Protein AF-L2GJH3-F1 (afdb_monomer)

pLDDT: mean 79.27, std 14.97, range [40.19, 95.31]

Nearest PDB structures (foldseek):
  2z0n-assembly1_A-2  TM=3.360E-01  e=5.927E+00  Homo sapiens
  3rpu-assembly1_B  TM=3.278E-01  e=8.395E+00  Escherichia coli K-12
  5c5b-assembly1_A  TM=2.458E-01  e=4.185E+00  Homo sapiens
  5c5b-assembly2_C  TM=2.389E-01  e=4.858E+00  Homo sapiens

Structure (mmCIF, N/CA/C/O backbone):
data_AF-L2GJH3-F1
#
_entry.id   AF-L2GJH3-F1
#
loop_
_atom_site.group_PDB
_atom_site.id
_atom_site.type_symbol
_atom_site.label_atom_id
_atom_site.label_alt_id
_atom_site.label_comp_id
_atom_site.label_asym_id
_atom_site.label_entity_id
_atom_site.label_seq_id
_atom_site.pdbx_PDB_ins_code
_atom_site.Cartn_x
_atom_site.Cartn_y
_atom_site.Cartn_z
_atom_site.occupancy
_atom_site.B_iso_or_equiv
_atom_site.auth_seq_id
_atom_site.auth_comp_id
_atom_site.auth_asym_id
_atom_site.auth_atom_id
_atom_site.pdbx_PDB_model_num
ATOM 1 N N . MET A 1 1 ? 0.158 -1.143 28.195 1.00 42.72 1 MET A N 1
ATOM 2 C CA . MET A 1 1 ? -1.053 -0.628 27.528 1.00 42.72 1 MET A CA 1
ATOM 3 C C . MET A 1 1 ? -0.596 0.615 26.781 1.00 42.72 1 MET A C 1
ATOM 5 O O . MET A 1 1 ? -0.193 1.565 27.439 1.00 42.72 1 MET A O 1
ATOM 9 N N . ILE A 1 2 ? -0.444 0.555 25.454 1.00 49.53 2 ILE A N 1
ATOM 10 C CA . ILE A 1 2 ? -0.071 1.749 24.678 1.00 49.53 2 ILE A CA 1
ATOM 11 C C . ILE A 1 2 ? -1.244 2.718 24.821 1.00 49.53 2 ILE A C 1
ATOM 13 O O . ILE A 1 2 ? -2.388 2.304 24.667 1.00 49.53 2 ILE A O 1
ATOM 17 N N . ASN A 1 3 ? -0.965 3.959 25.208 1.00 63.38 3 ASN A N 1
ATOM 18 C CA . ASN A 1 3 ? -1.988 4.982 25.384 1.00 63.38 3 ASN A CA 1
ATOM 19 C C . ASN A 1 3 ? -2.695 5.183 24.025 1.00 63.38 3 ASN A C 1
ATOM 21 O O . ASN A 1 3 ? -2.023 5.442 23.028 1.00 63.38 3 ASN A O 1
ATOM 25 N N . GLU A 1 4 ? -4.015 4.964 23.972 1.00 65.31 4 GLU A N 1
ATOM 26 C CA . GLU A 1 4 ? -4.817 4.841 22.735 1.00 65.31 4 GLU A CA 1
ATOM 27 C C . GLU A 1 4 ? -4.628 6.036 21.784 1.00 65.31 4 GLU A C 1
ATOM 29 O O . GLU A 1 4 ? -4.607 5.875 20.563 1.00 65.31 4 GLU A O 1
ATOM 34 N N . ASN A 1 5 ? -4.340 7.213 22.346 1.00 71.19 5 ASN A N 1
ATOM 35 C CA . ASN A 1 5 ? -3.977 8.417 21.600 1.00 71.19 5 ASN A CA 1
ATOM 36 C C . ASN A 1 5 ? -2.734 8.229 20.711 1.00 71.19 5 ASN A C 1
ATOM 38 O O . ASN A 1 5 ? -2.721 8.685 19.570 1.00 71.19 5 ASN A O 1
ATOM 42 N N . TYR A 1 6 ? -1.704 7.523 21.185 1.00 79.50 6 TYR A N 1
ATOM 43 C CA . TYR A 1 6 ? -0.508 7.236 20.385 1.00 79.50 6 TYR A CA 1
ATOM 44 C C . TYR A 1 6 ? -0.805 6.243 19.259 1.00 79.50 6 TYR A C 1
ATOM 46 O O . TYR A 1 6 ? -0.276 6.400 18.161 1.00 79.50 6 TYR A O 1
ATOM 54 N N . GLY A 1 7 ? -1.671 5.252 19.500 1.00 81.75 7 GLY A N 1
ATOM 55 C CA . GLY A 1 7 ? -2.094 4.298 18.469 1.00 81.75 7 GLY A CA 1
ATOM 56 C C . GLY A 1 7 ? -2.804 4.993 17.306 1.00 81.75 7 GLY A C 1
ATOM 57 O O . GLY A 1 7 ? -2.466 4.759 16.147 1.00 81.75 7 GLY A O 1
ATOM 58 N N . ASN A 1 8 ? -3.718 5.914 17.618 1.00 83.19 8 ASN A N 1
ATOM 59 C CA . ASN A 1 8 ? -4.454 6.693 16.622 1.00 83.19 8 ASN A CA 1
ATOM 60 C C . ASN A 1 8 ? -3.537 7.612 15.800 1.00 83.19 8 ASN A C 1
ATOM 62 O O . ASN A 1 8 ? -3.669 7.677 14.578 1.00 83.19 8 ASN A O 1
ATOM 66 N N . VAL A 1 9 ? -2.566 8.274 16.440 1.00 86.81 9 VAL A N 1
ATOM 67 C CA . VAL A 1 9 ? -1.573 9.108 15.738 1.00 86.81 9 VAL A CA 1
ATOM 68 C C . VAL A 1 9 ? -0.721 8.269 14.783 1.00 86.81 9 VAL A C 1
ATOM 70 O O . VAL A 1 9 ? -0.547 8.648 13.625 1.00 86.81 9 VAL A O 1
ATOM 73 N N . ILE A 1 10 ? -0.233 7.107 15.231 1.00 90.25 10 ILE A N 1
ATOM 74 C CA . ILE A 1 10 ? 0.556 6.191 14.393 1.00 90.25 10 ILE A CA 1
ATOM 75 C C . ILE A 1 10 ? -0.275 5.697 13.203 1.00 90.25 10 ILE A C 1
ATOM 77 O O . ILE A 1 10 ? 0.218 5.687 12.077 1.00 90.25 10 ILE A O 1
ATOM 81 N N . PHE A 1 11 ? -1.543 5.343 13.424 1.00 90.44 11 PHE A N 1
ATOM 82 C CA . PHE A 1 11 ? -2.458 4.929 12.360 1.00 90.44 11 PHE A CA 1
ATOM 83 C C . PHE A 1 11 ? -2.732 6.037 11.339 1.00 90.44 11 PHE A C 1
ATOM 85 O O . PHE A 1 11 ? -2.707 5.781 10.132 1.00 90.44 11 PHE A O 1
ATOM 92 N N . GLY A 1 12 ? -2.917 7.276 11.797 1.00 90.56 12 GLY A N 1
ATOM 93 C CA . GLY A 1 12 ? -3.058 8.430 10.914 1.00 90.56 12 GLY A CA 1
ATOM 94 C C . GLY A 1 12 ? -1.823 8.669 10.058 1.00 90.56 12 GLY A C 1
ATOM 95 O O . GLY A 1 12 ? -1.936 8.764 8.837 1.00 90.56 12 GLY A O 1
ATOM 96 N N . LEU A 1 13 ? -0.640 8.692 10.677 1.00 93.31 13 LEU A N 1
ATOM 97 C CA . LEU A 1 13 ? 0.621 8.860 9.956 1.00 93.31 13 LEU A CA 1
ATOM 98 C C . LEU A 1 13 ? 0.846 7.734 8.943 1.00 93.31 13 LEU A C 1
ATOM 100 O O . LEU A 1 13 ? 1.143 8.019 7.788 1.00 93.31 13 LEU A O 1
ATOM 104 N N . ALA A 1 14 ? 0.626 6.475 9.331 1.00 93.81 14 ALA A N 1
ATOM 105 C CA . ALA A 1 14 ? 0.758 5.333 8.430 1.00 93.81 14 ALA A CA 1
ATOM 106 C C . ALA A 1 14 ? -0.192 5.431 7.224 1.00 93.81 14 ALA A C 1
ATOM 108 O O . ALA A 1 14 ? 0.219 5.184 6.088 1.00 93.81 14 ALA A O 1
ATOM 109 N N . SER A 1 15 ? -1.438 5.855 7.454 1.00 93.44 15 SER A N 1
ATOM 110 C CA . SER A 1 15 ? -2.439 6.036 6.398 1.00 93.44 15 SER A CA 1
ATOM 111 C C . SER A 1 15 ? -2.065 7.162 5.428 1.00 93.44 15 SER A C 1
ATOM 113 O O . SER A 1 15 ? -2.160 6.976 4.214 1.00 93.44 15 SER A O 1
ATOM 115 N N . ILE A 1 16 ? -1.578 8.300 5.941 1.00 95.12 16 ILE A N 1
ATOM 116 C CA . ILE A 1 16 ? -1.089 9.422 5.120 1.00 95.12 16 ILE A CA 1
ATOM 117 C C . ILE A 1 16 ? 0.137 8.995 4.312 1.00 95.12 16 ILE A C 1
ATOM 119 O O . ILE A 1 16 ? 0.200 9.248 3.111 1.00 95.12 16 ILE A O 1
ATOM 123 N N . SER A 1 17 ? 1.106 8.327 4.941 1.00 94.81 17 SER A N 1
ATOM 124 C CA . SER A 1 17 ? 2.313 7.868 4.254 1.00 94.81 17 SER A CA 1
ATOM 125 C C . SER A 1 17 ? 1.984 6.869 3.145 1.00 94.81 17 SER A C 1
ATOM 127 O O . SER A 1 17 ? 2.499 7.018 2.040 1.00 94.81 17 SER A O 1
ATOM 129 N N . MET A 1 18 ? 1.087 5.906 3.392 1.00 94.25 18 MET A N 1
ATOM 130 C CA . MET A 1 18 ? 0.617 4.955 2.376 1.00 94.25 18 MET A CA 1
ATOM 131 C C . MET A 1 18 ? -0.058 5.663 1.194 1.00 94.25 18 MET A C 1
ATOM 133 O O . MET A 1 18 ? 0.212 5.323 0.039 1.00 94.25 18 MET A O 1
ATOM 137 N N . LEU A 1 19 ? -0.895 6.668 1.469 1.00 94.56 19 LEU A N 1
ATOM 138 C CA . LEU A 1 19 ? -1.553 7.483 0.449 1.00 94.56 19 LEU A CA 1
ATOM 139 C C . LEU A 1 19 ? -0.526 8.237 -0.404 1.00 94.56 19 LEU A C 1
ATOM 141 O O . LEU A 1 19 ? -0.528 8.102 -1.626 1.00 94.56 19 LEU A O 1
ATOM 145 N N . LEU A 1 20 ? 0.391 8.976 0.229 1.00 95.31 20 LEU A N 1
ATOM 146 C CA . LEU A 1 20 ? 1.411 9.759 -0.474 1.00 95.31 20 LEU A CA 1
ATOM 147 C C . LEU A 1 20 ? 2.369 8.873 -1.273 1.00 95.31 20 LEU A C 1
ATOM 149 O O . LEU A 1 20 ? 2.690 9.200 -2.413 1.00 95.31 20 LEU A O 1
ATOM 153 N N . GLY A 1 21 ? 2.790 7.738 -0.709 1.00 94.31 21 GLY A N 1
ATOM 154 C CA . GLY A 1 21 ? 3.635 6.768 -1.402 1.00 94.31 21 GLY A CA 1
ATOM 155 C C . GLY A 1 21 ? 2.956 6.189 -2.643 1.00 94.31 21 GLY A C 1
ATOM 156 O O . GLY A 1 21 ? 3.589 6.072 -3.690 1.00 94.31 21 GLY A O 1
ATOM 157 N N . SER A 1 22 ? 1.654 5.896 -2.557 1.00 94.94 22 SER A N 1
ATOM 158 C CA . SER A 1 22 ? 0.878 5.371 -3.689 1.00 94.94 22 SER A CA 1
ATOM 159 C C . SER A 1 22 ? 0.684 6.420 -4.789 1.00 94.94 22 SER A C 1
ATOM 161 O O . SER A 1 22 ? 0.866 6.101 -5.962 1.00 94.94 22 SER A O 1
ATOM 163 N N . ILE A 1 23 ? 0.396 7.678 -4.425 1.00 94.56 23 ILE A N 1
ATOM 164 C CA . ILE A 1 23 ? 0.315 8.797 -5.382 1.00 94.56 23 ILE A CA 1
ATOM 165 C C . ILE A 1 23 ? 1.660 8.998 -6.077 1.00 94.56 23 ILE A C 1
ATOM 167 O O . ILE A 1 23 ? 1.717 9.011 -7.301 1.00 94.56 23 ILE A O 1
ATOM 171 N N . LYS A 1 24 ? 2.755 9.082 -5.312 1.00 94.38 24 LYS A N 1
ATOM 172 C CA . LYS A 1 24 ? 4.099 9.290 -5.866 1.00 94.38 24 LYS A CA 1
ATOM 173 C C . LYS A 1 24 ? 4.524 8.168 -6.803 1.00 94.38 24 LYS A C 1
ATOM 175 O O . LYS A 1 24 ? 5.156 8.432 -7.821 1.00 94.38 24 LYS A O 1
ATOM 180 N N . HIS A 1 25 ? 4.175 6.921 -6.489 1.00 93.75 25 HIS A N 1
ATOM 181 C CA . HIS A 1 25 ? 4.466 5.817 -7.394 1.00 93.75 25 HIS A CA 1
ATOM 182 C C . HIS A 1 25 ? 3.600 5.859 -8.660 1.00 93.75 25 HIS A C 1
ATOM 184 O O . HIS A 1 25 ? 4.111 5.604 -9.746 1.00 93.75 25 HIS A O 1
ATOM 190 N N . SER A 1 26 ? 2.325 6.237 -8.539 1.00 93.12 26 SER A N 1
ATOM 191 C CA . SER A 1 26 ? 1.442 6.429 -9.692 1.00 93.12 26 SER A CA 1
ATOM 192 C C . SER A 1 26 ? 1.924 7.559 -10.609 1.00 93.12 26 SER A C 1
ATOM 194 O O . SER A 1 26 ? 1.929 7.380 -11.823 1.00 93.12 26 SER A O 1
ATOM 196 N N . GLU A 1 27 ? 2.363 8.692 -10.047 1.00 92.75 27 GLU A N 1
ATOM 197 C CA . GLU A 1 27 ? 3.007 9.785 -10.794 1.00 92.75 27 GLU A CA 1
ATOM 198 C C . GLU A 1 27 ? 4.247 9.264 -11.528 1.00 92.75 27 GLU A C 1
ATOM 200 O O . GLU A 1 27 ? 4.386 9.463 -12.728 1.00 92.75 27 GLU A O 1
ATOM 205 N N . TYR A 1 28 ? 5.098 8.496 -10.841 1.00 92.06 28 TYR A N 1
ATOM 206 C CA . TYR A 1 28 ? 6.307 7.940 -11.446 1.00 92.06 28 TYR A CA 1
ATOM 207 C C . TYR A 1 28 ? 6.024 7.004 -12.632 1.00 92.06 28 TYR A C 1
ATOM 209 O O . TYR A 1 28 ? 6.745 7.053 -13.629 1.00 92.06 28 TYR A O 1
ATOM 217 N N . ILE A 1 29 ? 4.984 6.166 -12.534 1.00 91.19 29 ILE A N 1
ATOM 218 C CA . ILE A 1 29 ? 4.524 5.317 -13.646 1.00 91.19 29 ILE A CA 1
ATOM 219 C C . ILE A 1 29 ? 4.017 6.188 -14.800 1.00 91.19 29 ILE A C 1
ATOM 221 O O . ILE A 1 29 ? 4.365 5.935 -15.951 1.00 91.19 29 ILE A O 1
ATOM 225 N N . SER A 1 30 ? 3.240 7.232 -14.498 1.00 90.69 30 SER A N 1
ATOM 226 C CA . SER A 1 30 ? 2.717 8.164 -15.502 1.00 90.69 30 SER A CA 1
ATOM 227 C C . SER A 1 30 ? 3.819 8.942 -16.226 1.00 90.69 30 SER A C 1
ATOM 229 O O . SER A 1 30 ? 3.684 9.215 -17.413 1.00 90.69 30 SER A O 1
ATOM 231 N N . ASP A 1 31 ? 4.910 9.284 -15.543 1.00 90.38 31 ASP A N 1
ATOM 232 C CA . ASP A 1 31 ? 6.047 9.990 -16.144 1.00 90.38 31 ASP A CA 1
ATOM 233 C C . ASP A 1 31 ? 6.938 9.063 -16.992 1.00 90.38 31 ASP A C 1
ATOM 235 O O . ASP A 1 31 ? 7.732 9.530 -17.805 1.00 90.38 31 ASP A O 1
ATOM 239 N N . ASN A 1 32 ? 6.833 7.742 -16.802 1.00 89.69 32 ASN A N 1
ATOM 240 C CA . ASN A 1 32 ? 7.697 6.736 -17.428 1.00 89.69 32 ASN A CA 1
ATOM 241 C C . ASN A 1 32 ? 6.874 5.592 -18.045 1.00 89.69 32 ASN A C 1
ATOM 243 O O . ASN A 1 32 ? 7.203 4.422 -17.838 1.00 89.69 32 ASN A O 1
ATOM 247 N N . VAL A 1 33 ? 5.797 5.909 -18.774 1.00 87.00 33 VAL A N 1
ATOM 248 C CA . VAL A 1 33 ? 4.810 4.919 -19.257 1.00 87.00 33 VAL A CA 1
ATOM 249 C C . VAL A 1 33 ? 5.460 3.783 -20.048 1.00 87.00 33 VAL A C 1
ATOM 251 O O . VAL A 1 33 ? 5.300 2.627 -19.671 1.00 87.00 33 VAL A O 1
ATOM 254 N N . GLU A 1 34 ? 6.257 4.090 -21.076 1.00 85.00 34 GLU A N 1
ATOM 255 C CA . GLU A 1 34 ? 6.871 3.073 -21.951 1.00 85.00 34 GLU A CA 1
ATOM 256 C C . GLU A 1 34 ? 7.773 2.099 -21.176 1.00 85.00 34 GLU A C 1
ATOM 258 O O . GLU A 1 34 ? 7.709 0.883 -21.352 1.00 85.00 34 GLU A O 1
ATOM 263 N N . LEU A 1 35 ? 8.593 2.626 -20.264 1.00 83.88 35 LEU A N 1
ATOM 264 C CA . LEU A 1 35 ? 9.485 1.821 -19.425 1.00 83.88 35 LEU A CA 1
ATOM 265 C C . LEU A 1 35 ? 8.702 1.032 -18.367 1.00 83.88 35 LEU A C 1
ATOM 267 O O . LEU A 1 35 ? 9.092 -0.073 -17.992 1.00 83.88 35 LEU A O 1
ATOM 271 N N . SER A 1 36 ? 7.571 1.574 -17.914 1.00 83.00 36 SER A N 1
ATOM 272 C CA . SER A 1 36 ? 6.680 0.898 -16.974 1.00 83.00 36 SER A CA 1
ATOM 273 C C . SER A 1 36 ? 5.952 -0.272 -17.624 1.00 83.00 36 SER A C 1
ATOM 275 O O . SER A 1 36 ? 5.838 -1.334 -17.016 1.00 83.00 36 SER A O 1
ATOM 277 N N . GLU A 1 37 ? 5.495 -0.108 -18.863 1.00 84.62 37 GLU A N 1
ATOM 278 C CA . GLU A 1 37 ? 4.890 -1.181 -19.652 1.00 84.62 37 GLU A CA 1
ATOM 279 C C . GLU A 1 37 ? 5.882 -2.314 -19.923 1.00 84.62 37 GLU A C 1
ATOM 281 O O . GLU A 1 37 ? 5.500 -3.481 -19.870 1.00 84.62 37 GLU A O 1
ATOM 286 N N . GLN A 1 38 ? 7.163 -1.993 -20.133 1.00 82.81 38 GLN A N 1
ATOM 287 C CA . GLN A 1 38 ? 8.222 -2.995 -20.265 1.00 82.81 38 GLN A CA 1
ATOM 288 C C . GLN A 1 38 ? 8.455 -3.757 -18.955 1.00 82.81 38 GLN A C 1
ATOM 290 O O . GLN A 1 38 ? 8.461 -4.989 -18.954 1.00 82.81 38 GLN A O 1
ATOM 295 N N . TYR A 1 39 ? 8.581 -3.046 -17.830 1.00 82.44 39 TYR A N 1
ATOM 296 C CA . TYR A 1 39 ? 8.788 -3.664 -16.518 1.00 82.44 39 TYR A CA 1
ATOM 297 C C . TYR A 1 39 ? 7.624 -4.584 -16.123 1.00 82.44 39 TYR A C 1
ATOM 299 O O . TYR A 1 39 ? 7.821 -5.709 -15.658 1.00 82.44 39 TYR A O 1
ATOM 307 N N . TYR A 1 40 ? 6.396 -4.123 -16.361 1.00 83.56 40 TYR A N 1
ATOM 308 C CA . TYR A 1 40 ? 5.174 -4.871 -16.095 1.00 83.56 40 TYR A CA 1
ATOM 309 C C . TYR A 1 40 ? 4.725 -5.720 -17.296 1.00 83.56 40 TYR A C 1
ATOM 311 O O . TYR A 1 40 ? 3.624 -6.247 -17.290 1.00 83.56 40 TYR A O 1
ATOM 319 N N . PHE A 1 41 ? 5.547 -5.958 -18.322 1.00 80.12 41 PHE A N 1
ATOM 320 C CA . PHE A 1 41 ? 5.106 -6.742 -19.489 1.00 80.12 41 PHE A CA 1
ATOM 321 C C . PHE A 1 41 ? 4.626 -8.153 -19.104 1.00 80.12 41 PHE A C 1
ATOM 323 O O . PHE A 1 41 ? 3.676 -8.700 -19.662 1.00 80.12 41 PHE A O 1
ATOM 330 N N . SER A 1 42 ? 5.261 -8.736 -18.086 1.00 71.25 42 SER A N 1
ATOM 331 C CA . SER A 1 42 ? 4.903 -10.054 -17.557 1.00 71.25 42 SER A CA 1
ATOM 332 C C . SER A 1 42 ? 3.591 -10.086 -16.770 1.00 71.25 42 SER A C 1
ATOM 334 O O . SER A 1 42 ? 3.130 -11.177 -16.428 1.00 71.25 42 SER A O 1
ATOM 336 N N . PHE A 1 43 ? 3.022 -8.928 -16.435 1.00 76.25 43 PHE A N 1
ATOM 337 C CA . PHE A 1 43 ? 1.846 -8.806 -15.589 1.00 76.25 43 PHE A CA 1
ATOM 338 C C . PHE A 1 43 ? 1.068 -7.528 -15.910 1.00 76.25 43 PHE A C 1
ATOM 340 O O . PHE A 1 43 ? 1.586 -6.443 -15.714 1.00 76.25 43 PHE A O 1
ATOM 347 N N . ASN A 1 44 ? -0.195 -7.628 -16.327 1.00 82.44 44 ASN A N 1
ATOM 348 C CA . ASN A 1 44 ? -0.983 -6.474 -16.781 1.00 82.44 44 ASN A CA 1
ATOM 349 C C . ASN A 1 44 ? -0.821 -5.228 -15.874 1.00 82.44 44 ASN A C 1
ATOM 351 O O . ASN A 1 44 ? -1.277 -5.225 -14.726 1.00 82.44 44 ASN A O 1
ATOM 355 N N . ILE A 1 45 ? -0.201 -4.169 -16.414 1.00 85.69 45 ILE A N 1
ATOM 356 C CA . ILE A 1 45 ? 0.061 -2.898 -15.717 1.00 85.69 45 ILE A CA 1
ATOM 357 C C . ILE A 1 45 ? -1.220 -2.277 -15.144 1.00 85.69 45 ILE A C 1
ATOM 359 O O . ILE A 1 45 ? -1.193 -1.657 -14.081 1.00 85.69 45 ILE A O 1
ATOM 363 N N . GLY A 1 46 ? -2.368 -2.521 -15.780 1.00 86.75 46 GLY A N 1
ATOM 364 C CA . GLY A 1 46 ? -3.675 -2.090 -15.299 1.00 86.75 46 GLY A CA 1
ATOM 365 C C . GLY A 1 46 ? -4.024 -2.653 -13.921 1.00 86.75 46 GLY A C 1
ATOM 366 O O . GLY A 1 46 ? -4.646 -1.953 -13.125 1.00 86.75 46 GLY A O 1
ATOM 367 N N . ILE A 1 47 ? -3.574 -3.867 -13.582 1.00 87.44 47 ILE A N 1
ATOM 368 C CA . ILE A 1 47 ? -3.769 -4.435 -12.238 1.00 87.44 47 ILE A CA 1
ATOM 369 C C . ILE A 1 47 ? -2.943 -3.649 -11.214 1.00 87.44 47 ILE A C 1
ATOM 371 O O . ILE A 1 47 ? -3.457 -3.304 -10.153 1.00 87.44 47 ILE A O 1
ATOM 375 N N . VAL A 1 48 ? -1.697 -3.300 -11.545 1.00 89.56 48 VAL A N 1
ATOM 376 C CA . VAL A 1 48 ? -0.812 -2.514 -10.668 1.00 89.56 48 VAL A CA 1
ATOM 377 C C . VAL A 1 48 ? -1.392 -1.123 -10.418 1.00 89.56 48 VAL A C 1
ATOM 379 O O . VAL A 1 48 ? -1.493 -0.697 -9.268 1.00 89.56 48 VAL A O 1
ATOM 382 N N . ILE A 1 49 ? -1.845 -0.446 -11.476 1.00 90.88 49 ILE A N 1
ATOM 383 C CA . ILE A 1 49 ? -2.498 0.866 -11.384 1.00 90.88 49 ILE A CA 1
ATOM 384 C C . ILE A 1 49 ? -3.784 0.772 -10.552 1.00 90.88 49 ILE A C 1
ATOM 386 O O . ILE A 1 49 ? -4.016 1.605 -9.676 1.00 90.88 49 ILE A O 1
ATOM 390 N N . THR A 1 50 ? -4.591 -0.274 -10.756 1.00 92.50 50 THR A N 1
ATOM 391 C CA . THR A 1 50 ? -5.815 -0.505 -9.971 1.00 92.50 50 THR A CA 1
ATOM 392 C C . THR A 1 50 ? -5.498 -0.703 -8.488 1.00 92.50 50 THR A C 1
ATOM 394 O O . THR A 1 50 ? -6.169 -0.123 -7.637 1.00 92.50 50 THR A O 1
ATOM 397 N N . CYS A 1 51 ? -4.451 -1.463 -8.154 1.00 92.81 51 CYS A N 1
ATOM 398 C CA . CYS A 1 51 ? -3.995 -1.637 -6.775 1.00 92.81 51 CYS A CA 1
ATOM 399 C C . CYS A 1 51 ? -3.490 -0.326 -6.153 1.00 92.81 51 CYS A C 1
ATOM 401 O O . CYS A 1 51 ? -3.791 -0.047 -4.992 1.00 92.81 51 CYS A O 1
ATOM 403 N N . LEU A 1 52 ? -2.765 0.507 -6.906 1.00 93.00 52 LEU A N 1
ATOM 404 C CA . LEU A 1 52 ? -2.331 1.825 -6.431 1.00 93.00 52 LEU A CA 1
ATOM 405 C C . LEU A 1 52 ? -3.516 2.744 -6.154 1.00 93.00 52 LEU A C 1
ATOM 407 O O . LEU A 1 52 ? -3.571 3.378 -5.101 1.00 93.00 52 LEU A O 1
ATOM 411 N N . PHE A 1 53 ? -4.498 2.766 -7.053 1.00 94.12 53 PHE A N 1
ATOM 412 C CA . PHE A 1 53 ? -5.723 3.526 -6.850 1.00 94.12 53 PHE A CA 1
ATOM 413 C C . PHE A 1 53 ? -6.513 3.011 -5.638 1.00 94.12 53 PHE A C 1
ATOM 415 O O . PHE A 1 53 ? -6.934 3.797 -4.790 1.00 94.12 53 PHE A O 1
ATOM 422 N N . ALA A 1 54 ? -6.629 1.688 -5.486 1.00 93.69 54 ALA A N 1
ATOM 423 C CA . ALA A 1 54 ? -7.241 1.075 -4.312 1.00 93.69 54 ALA A CA 1
ATOM 424 C C . ALA A 1 54 ? -6.520 1.486 -3.019 1.00 93.69 54 ALA A C 1
ATOM 426 O O . ALA A 1 54 ? -7.182 1.839 -2.046 1.00 93.69 54 ALA A O 1
ATOM 427 N N . ASN A 1 55 ? -5.183 1.527 -3.003 1.00 93.44 55 ASN A N 1
ATOM 428 C CA . ASN A 1 55 ? -4.417 1.998 -1.846 1.00 93.44 55 ASN A CA 1
ATOM 429 C C . ASN A 1 55 ? -4.714 3.461 -1.499 1.00 93.44 55 ASN A C 1
ATOM 431 O O . ASN A 1 55 ? -4.844 3.786 -0.319 1.00 93.44 55 ASN A O 1
ATOM 435 N N . ILE A 1 56 ? -4.872 4.335 -2.496 1.00 93.62 56 ILE A N 1
ATOM 436 C CA . ILE A 1 56 ? -5.265 5.735 -2.277 1.00 93.62 56 ILE A CA 1
ATOM 437 C C . ILE A 1 56 ? -6.657 5.795 -1.636 1.00 93.62 56 ILE A C 1
ATOM 439 O O . ILE A 1 56 ? -6.824 6.431 -0.593 1.00 93.62 56 ILE A O 1
ATOM 443 N N . CYS A 1 57 ? -7.640 5.080 -2.192 1.00 94.38 57 CYS A N 1
ATOM 444 C CA . CYS A 1 57 ? -8.992 5.015 -1.631 1.00 94.38 57 CYS A CA 1
ATOM 445 C C . CYS A 1 57 ? -9.005 4.456 -0.200 1.00 94.38 57 CYS A C 1
ATOM 447 O O . CYS A 1 57 ? -9.700 4.992 0.663 1.00 94.38 57 CYS A O 1
ATOM 449 N N . LEU A 1 58 ? -8.217 3.412 0.074 1.00 93.06 58 LEU A N 1
ATOM 450 C CA . LEU A 1 58 ? -8.085 2.822 1.407 1.00 93.06 58 LEU A CA 1
ATOM 451 C C . LEU A 1 58 ? -7.414 3.782 2.393 1.00 93.06 58 LEU A C 1
ATOM 453 O O . LEU A 1 58 ? -7.848 3.856 3.539 1.00 93.06 58 LEU A O 1
ATOM 457 N N . GLY A 1 59 ? -6.411 4.551 1.958 1.00 89.81 59 GLY A N 1
ATOM 458 C CA . GLY A 1 59 ? -5.792 5.605 2.762 1.00 89.81 59 GLY A CA 1
ATOM 459 C C . GLY A 1 59 ? -6.790 6.700 3.145 1.00 89.81 59 GLY A C 1
ATOM 460 O O . GLY A 1 59 ? -6.883 7.067 4.313 1.00 89.81 59 GLY A O 1
ATOM 461 N N . ILE A 1 60 ? -7.609 7.162 2.194 1.00 92.12 60 ILE A N 1
ATOM 462 C CA . ILE A 1 60 ? -8.684 8.134 2.461 1.00 92.12 60 ILE A CA 1
ATOM 463 C C . ILE A 1 60 ? -9.715 7.545 3.435 1.00 92.12 60 ILE A C 1
ATOM 465 O O . ILE A 1 60 ? -10.080 8.182 4.424 1.00 92.12 60 ILE A O 1
ATOM 469 N N . PHE A 1 61 ? -10.164 6.311 3.195 1.00 91.69 61 PHE A N 1
ATOM 470 C CA . PHE A 1 61 ? -11.127 5.631 4.061 1.00 91.69 61 PHE A CA 1
ATOM 471 C C . PHE A 1 61 ? -10.591 5.442 5.490 1.00 91.69 61 PHE A C 1
ATOM 473 O O . PHE A 1 61 ? -11.325 5.637 6.461 1.00 91.69 61 PHE A O 1
ATOM 480 N N . ALA A 1 62 ? -9.300 5.139 5.632 1.00 89.44 62 ALA A N 1
ATOM 481 C CA . ALA A 1 62 ? -8.622 5.038 6.918 1.00 89.44 62 ALA A CA 1
ATOM 482 C C . ALA A 1 62 ? -8.630 6.367 7.692 1.00 89.44 62 ALA A C 1
ATOM 484 O O . ALA A 1 62 ? -8.894 6.367 8.894 1.00 89.44 62 ALA A O 1
ATOM 485 N N . LEU A 1 63 ? -8.442 7.503 7.012 1.00 89.62 63 LEU A N 1
ATOM 486 C CA . LEU A 1 63 ? -8.520 8.830 7.636 1.00 89.62 63 LEU A CA 1
ATOM 487 C C . LEU A 1 63 ? -9.936 9.182 8.105 1.00 89.62 63 LEU A C 1
ATOM 489 O O . LEU A 1 63 ? -10.095 9.748 9.185 1.00 89.62 63 LEU A O 1
ATOM 493 N N . PHE A 1 64 ? -10.976 8.782 7.366 1.00 87.62 64 PHE A N 1
ATOM 494 C CA . PHE A 1 64 ? -12.358 8.910 7.846 1.00 87.62 64 PHE A CA 1
ATOM 495 C C . PHE A 1 64 ? -12.620 8.052 9.088 1.00 87.62 64 PHE A C 1
ATOM 497 O O . PHE A 1 64 ? -13.325 8.476 10.004 1.00 87.62 64 PHE A O 1
ATOM 504 N N . ILE A 1 65 ? -12.062 6.840 9.146 1.00 85.06 65 ILE A N 1
ATOM 505 C CA . ILE A 1 65 ? -12.146 5.998 10.344 1.00 85.06 65 ILE A CA 1
ATOM 506 C C . ILE A 1 65 ? -11.417 6.667 11.513 1.00 85.06 65 ILE A C 1
ATOM 508 O O . ILE A 1 65 ? -11.982 6.730 12.601 1.00 85.06 65 ILE A O 1
ATOM 512 N N . LEU A 1 66 ? -10.222 7.219 11.288 1.00 85.00 66 LEU A N 1
ATOM 513 C CA . LEU A 1 66 ? -9.472 7.951 12.306 1.00 85.00 66 LEU A CA 1
ATOM 514 C C . LEU A 1 66 ? -10.249 9.159 12.841 1.00 85.00 66 LEU A C 1
ATOM 516 O O . LEU A 1 66 ? -10.310 9.329 14.052 1.00 85.00 66 LEU A O 1
ATOM 520 N N . GLY A 1 67 ? -10.879 9.956 11.973 1.00 78.88 67 GLY A N 1
ATOM 521 C CA . GLY A 1 67 ? -11.738 11.067 12.397 1.00 78.88 67 GLY A CA 1
ATOM 522 C C . GLY A 1 67 ? -12.844 10.599 13.346 1.00 78.88 67 GLY A C 1
ATOM 523 O O . GLY A 1 67 ? -12.993 11.145 14.434 1.00 78.88 67 GLY A O 1
ATOM 524 N N . ASN A 1 68 ? -13.522 9.497 13.004 1.00 76.56 68 ASN A N 1
ATOM 525 C CA . ASN A 1 68 ? -14.533 8.892 13.877 1.00 76.56 68 ASN A CA 1
ATOM 526 C C . ASN A 1 68 ? -13.950 8.376 15.210 1.00 76.56 68 ASN A C 1
ATOM 528 O O . ASN A 1 68 ? -14.620 8.455 16.237 1.00 76.56 68 ASN A O 1
ATOM 532 N N . LEU A 1 69 ? -12.724 7.838 15.212 1.00 74.06 69 LEU A N 1
ATOM 533 C CA . LEU A 1 69 ? -12.037 7.375 16.427 1.00 74.06 69 LEU A CA 1
ATOM 534 C C . LEU A 1 69 ? -11.587 8.539 17.324 1.00 74.06 69 LEU A C 1
ATOM 536 O O . LEU A 1 69 ? -11.648 8.425 18.545 1.00 74.06 69 LEU A O 1
ATOM 540 N N . CYS A 1 70 ? -11.160 9.659 16.740 1.00 71.38 70 CYS A N 1
ATOM 541 C CA . CYS A 1 70 ? -10.775 10.865 17.472 1.00 71.38 70 CYS A CA 1
ATOM 542 C C . CYS A 1 70 ? -11.995 11.601 18.048 1.00 71.38 70 CYS A C 1
ATOM 544 O O . CYS A 1 70 ? -11.964 12.006 19.210 1.00 71.38 70 CYS A O 1
ATOM 546 N N . ASP A 1 71 ? -13.088 11.708 17.284 1.00 64.31 71 ASP A N 1
ATOM 547 C CA . ASP A 1 71 ? -14.352 12.291 17.756 1.00 64.31 71 ASP A CA 1
ATOM 548 C C . ASP A 1 71 ? -14.974 11.462 18.892 1.00 64.31 71 ASP A C 1
ATOM 550 O O . ASP A 1 71 ? -15.548 12.020 19.829 1.00 64.31 71 ASP A O 1
ATOM 554 N N . PHE A 1 72 ? -14.793 10.135 18.864 1.00 52.44 72 PHE A N 1
ATOM 555 C CA . PHE A 1 72 ? -15.213 9.227 19.938 1.00 52.44 72 PHE A CA 1
ATOM 556 C C . PHE A 1 72 ? -14.518 9.520 21.280 1.00 52.44 72 PHE A C 1
ATOM 558 O O . PHE A 1 72 ? -15.135 9.385 22.335 1.00 52.44 72 PHE A O 1
ATOM 565 N N . ILE A 1 73 ? -13.256 9.961 21.260 1.00 52.16 73 ILE A N 1
ATOM 566 C CA . ILE A 1 73 ? -12.511 10.320 22.479 1.00 52.16 73 ILE A CA 1
ATOM 567 C C . ILE A 1 73 ? -13.031 11.643 23.072 1.00 52.16 73 ILE A C 1
ATOM 569 O O . ILE A 1 73 ? -12.940 11.857 24.280 1.00 52.16 73 ILE A O 1
ATOM 573 N N . GLN A 1 74 ? -13.605 12.522 22.242 1.00 50.88 74 GLN A N 1
ATOM 574 C CA . GLN A 1 74 ? -14.038 13.865 22.642 1.00 50.88 74 GLN A CA 1
ATOM 575 C C . GLN A 1 74 ? -15.541 13.998 22.937 1.00 50.88 74 GLN A C 1
ATOM 577 O O . GLN A 1 74 ? -15.930 14.940 23.628 1.00 50.88 74 GLN A O 1
ATOM 582 N N . LYS A 1 75 ? -16.404 13.085 22.464 1.00 47.69 75 LYS A N 1
ATOM 583 C CA . LYS A 1 75 ? -17.855 13.120 22.727 1.00 47.69 75 LYS A CA 1
ATOM 584 C C . LYS A 1 75 ? -18.371 11.750 23.165 1.00 47.69 75 LYS A C 1
ATOM 586 O O . LYS A 1 75 ? -18.318 10.780 22.414 1.00 47.69 75 LYS A O 1
ATOM 591 N N . MET A 1 76 ? -18.907 11.682 24.389 1.00 48.31 76 MET A N 1
ATOM 592 C CA . MET A 1 76 ? -19.618 10.503 24.889 1.00 48.31 76 MET A CA 1
ATOM 593 C C . MET A 1 76 ? -20.711 10.085 23.897 1.00 48.31 76 MET A C 1
ATOM 595 O O . MET A 1 76 ? -21.536 10.902 23.498 1.00 48.31 76 MET A O 1
ATOM 599 N N . THR A 1 77 ? -20.733 8.787 23.592 1.00 51.25 77 THR A N 1
ATOM 600 C CA . THR A 1 77 ? -21.682 8.057 22.732 1.00 51.25 77 THR A CA 1
ATOM 601 C C . THR A 1 77 ? -21.497 8.259 21.224 1.00 51.25 77 THR A C 1
ATOM 603 O O . THR A 1 77 ? -21.962 9.252 20.701 1.00 51.25 77 THR A O 1
ATOM 606 N N . VAL A 1 78 ? -20.889 7.277 20.528 1.00 47.66 78 VAL A N 1
ATOM 607 C CA . VAL A 1 78 ? -21.381 6.649 19.272 1.00 47.66 78 VAL A CA 1
ATOM 608 C C . VAL A 1 78 ? -20.617 5.323 19.012 1.00 47.66 78 VAL A C 1
ATOM 610 O O . VAL A 1 78 ? -19.412 5.302 18.803 1.00 47.66 78 VAL A O 1
ATOM 613 N N . ASN A 1 79 ? -21.350 4.204 19.025 1.00 58.22 79 ASN A N 1
ATOM 614 C CA . ASN A 1 79 ? -21.104 2.884 18.405 1.00 58.22 79 ASN A CA 1
ATOM 615 C C . ASN A 1 79 ? -19.648 2.355 18.208 1.00 58.22 79 ASN A C 1
ATOM 617 O O . ASN A 1 79 ? -19.176 2.196 17.077 1.00 58.22 79 ASN A O 1
ATOM 621 N N . LEU A 1 80 ? -18.986 1.942 19.302 1.00 62.16 80 LEU A N 1
ATOM 622 C CA . LEU A 1 80 ? -17.659 1.283 19.312 1.00 62.16 80 LEU A CA 1
ATOM 623 C C . LEU A 1 80 ? -17.582 0.041 18.393 1.00 62.16 80 LEU A C 1
ATOM 625 O O . LEU A 1 80 ? -16.570 -0.225 17.742 1.00 62.16 80 LEU A O 1
ATOM 629 N N . ILE A 1 81 ? -18.687 -0.707 18.307 1.00 67.50 81 ILE A N 1
ATOM 630 C CA . ILE A 1 81 ? -18.808 -1.915 17.479 1.00 67.50 81 ILE A CA 1
ATOM 631 C C . ILE A 1 81 ? -18.687 -1.558 15.990 1.00 67.50 81 ILE A C 1
ATOM 633 O O . ILE A 1 81 ? -18.007 -2.260 15.240 1.00 67.50 81 ILE A O 1
ATOM 637 N N . GLY A 1 82 ? -19.285 -0.440 15.569 1.00 68.94 82 GLY A N 1
ATOM 638 C CA . GLY A 1 82 ? -19.231 0.033 14.186 1.00 68.94 82 GLY A CA 1
ATOM 639 C C . GLY A 1 82 ? -17.827 0.467 13.757 1.00 68.94 82 GLY A C 1
ATOM 640 O O . GLY A 1 82 ? -17.377 0.097 12.673 1.00 68.94 82 GLY A O 1
ATOM 641 N N . ALA A 1 83 ? -17.099 1.195 14.610 1.00 72.06 83 ALA A N 1
ATOM 642 C CA . ALA A 1 83 ? -15.712 1.587 14.333 1.00 72.06 83 ALA A CA 1
ATOM 643 C C . ALA A 1 83 ? -14.791 0.360 14.204 1.00 72.06 83 ALA A C 1
ATOM 645 O O . ALA A 1 83 ? -14.005 0.259 13.259 1.00 72.06 83 ALA A O 1
ATOM 646 N N . ARG A 1 84 ? -14.964 -0.631 15.088 1.00 75.75 84 ARG A N 1
ATOM 647 C CA . ARG A 1 84 ? -14.237 -1.906 15.038 1.00 75.75 84 ARG A CA 1
ATOM 648 C C . ARG A 1 84 ? -14.509 -2.691 13.753 1.00 75.75 84 ARG A C 1
ATOM 650 O O . ARG A 1 84 ? -13.574 -3.206 13.142 1.00 75.75 84 ARG A O 1
ATOM 657 N N . GLN A 1 85 ? -15.769 -2.791 13.327 1.00 79.69 85 GLN A N 1
ATOM 658 C CA . GLN A 1 85 ? -16.125 -3.474 12.078 1.00 79.69 85 GLN A CA 1
ATOM 659 C C . GLN A 1 85 ? -15.508 -2.778 10.858 1.00 79.69 85 GLN A C 1
ATOM 661 O O . GLN A 1 85 ? -14.939 -3.454 10.003 1.00 79.69 85 GLN A O 1
ATOM 666 N N . LYS A 1 86 ? -15.534 -1.439 10.812 1.00 84.62 86 LYS A N 1
ATOM 667 C CA . LYS A 1 86 ? -14.895 -0.654 9.743 1.00 84.62 86 LYS A CA 1
ATOM 668 C C . LYS A 1 86 ? -13.380 -0.873 9.688 1.00 84.62 86 LYS A C 1
ATOM 670 O O . LYS A 1 86 ? -12.855 -1.114 8.606 1.00 84.62 86 LYS A O 1
ATOM 675 N N . LEU A 1 87 ? -12.692 -0.869 10.836 1.00 85.50 87 LEU A N 1
ATOM 676 C CA . LEU A 1 87 ? -11.257 -1.188 10.916 1.00 85.50 87 LEU A CA 1
ATOM 677 C C . LEU A 1 87 ? -10.949 -2.607 10.431 1.00 85.50 87 LEU A C 1
ATOM 679 O O . LEU A 1 87 ? -9.953 -2.824 9.746 1.00 85.50 87 LEU A O 1
ATOM 683 N N . ARG A 1 88 ? -11.812 -3.578 10.751 1.00 85.00 88 ARG A N 1
ATOM 684 C CA . ARG A 1 88 ? -11.646 -4.961 10.293 1.00 85.00 88 ARG A CA 1
ATOM 685 C C . ARG A 1 88 ? -11.790 -5.086 8.782 1.00 85.00 88 ARG A C 1
ATOM 687 O O . ARG A 1 88 ? -10.963 -5.738 8.153 1.00 85.00 88 ARG A O 1
ATOM 694 N N . VAL A 1 89 ? -12.805 -4.445 8.206 1.00 88.31 89 VAL A N 1
ATOM 695 C CA . VAL A 1 89 ? -12.990 -4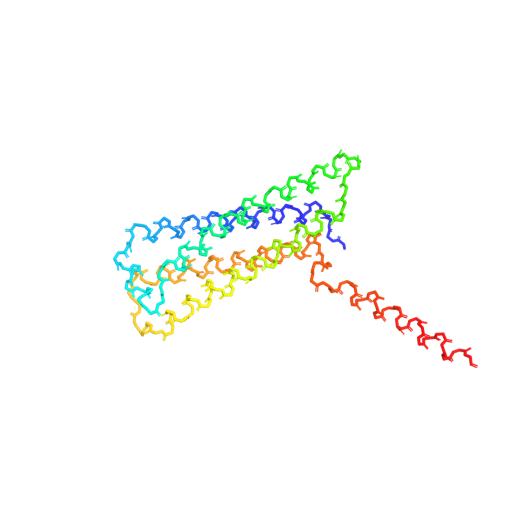.394 6.749 1.00 88.31 89 VAL A CA 1
ATOM 696 C C . VAL A 1 89 ? -11.791 -3.712 6.088 1.00 88.31 89 VAL A C 1
ATOM 698 O O . VAL A 1 89 ? -11.239 -4.258 5.138 1.00 88.31 89 VAL A O 1
ATOM 701 N N . LEU A 1 90 ? -11.324 -2.584 6.633 1.00 90.56 90 LEU A N 1
ATOM 702 C CA . LEU A 1 90 ? -10.132 -1.889 6.143 1.00 90.56 90 LEU A CA 1
ATOM 703 C C . LEU A 1 90 ? -8.894 -2.803 6.153 1.00 90.56 90 LEU A C 1
ATOM 705 O O . LEU A 1 90 ? -8.199 -2.887 5.145 1.00 90.56 90 LEU A O 1
ATOM 709 N N . ALA A 1 91 ? -8.637 -3.517 7.253 1.00 88.38 91 ALA A N 1
ATOM 710 C CA . ALA A 1 91 ? -7.493 -4.423 7.363 1.00 88.38 91 ALA A CA 1
ATOM 711 C C . ALA A 1 91 ? -7.529 -5.542 6.311 1.00 88.38 91 ALA A C 1
ATOM 713 O O . ALA A 1 91 ? -6.510 -5.838 5.691 1.00 88.38 91 ALA A O 1
ATOM 714 N N . VAL A 1 92 ? -8.704 -6.140 6.085 1.00 90.12 92 VAL A N 1
ATOM 715 C CA . VAL A 1 92 ? -8.887 -7.187 5.068 1.00 90.12 92 VAL A CA 1
ATOM 716 C C . VAL A 1 92 ? -8.650 -6.632 3.664 1.00 90.12 92 VAL A C 1
ATOM 718 O O . VAL A 1 92 ? -7.954 -7.262 2.872 1.00 90.12 92 VAL A O 1
ATOM 721 N N . LEU A 1 93 ? -9.173 -5.443 3.356 1.00 92.31 93 LEU A N 1
ATOM 722 C CA . LEU A 1 93 ? -8.980 -4.817 2.048 1.00 92.31 93 LEU A CA 1
ATOM 723 C C . LEU A 1 93 ? -7.515 -4.430 1.796 1.00 92.31 93 LEU A C 1
ATOM 725 O O . LEU A 1 93 ? -7.012 -4.667 0.698 1.00 92.31 93 LEU A O 1
ATOM 729 N N . ILE A 1 94 ? -6.811 -3.899 2.804 1.00 91.50 94 ILE A N 1
ATOM 730 C CA . ILE A 1 94 ? -5.369 -3.620 2.707 1.00 91.50 94 ILE A CA 1
ATOM 731 C C . ILE A 1 94 ? -4.595 -4.917 2.472 1.00 91.50 94 ILE A C 1
ATOM 733 O O . ILE A 1 94 ? -3.719 -4.942 1.615 1.00 91.50 94 ILE A O 1
ATOM 737 N N . PHE A 1 95 ? -4.936 -6.000 3.175 1.00 91.88 95 PHE A N 1
ATOM 738 C CA . PHE A 1 95 ? -4.277 -7.290 2.990 1.00 91.88 95 PHE A CA 1
ATOM 739 C C . PHE A 1 95 ? -4.479 -7.852 1.576 1.00 91.88 95 PHE A C 1
ATOM 741 O O . PHE A 1 95 ? -3.517 -8.282 0.945 1.00 91.88 95 PHE A O 1
ATOM 748 N N . ILE A 1 96 ? -5.704 -7.801 1.043 1.00 92.69 96 ILE A N 1
ATOM 749 C CA . ILE A 1 96 ? -5.987 -8.222 -0.337 1.00 92.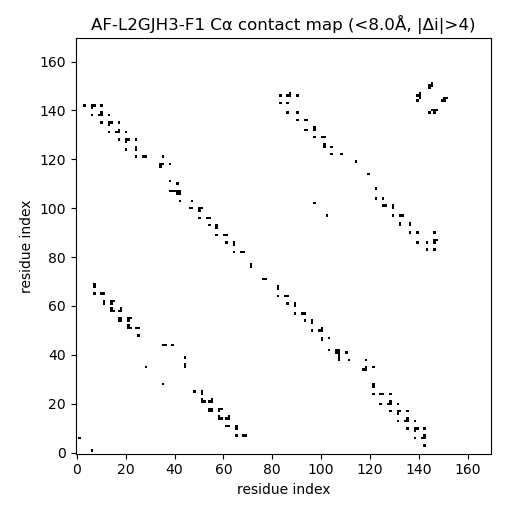69 96 ILE A CA 1
ATOM 750 C C . ILE A 1 96 ? -5.179 -7.371 -1.327 1.00 92.69 96 ILE A C 1
ATOM 752 O O . ILE A 1 96 ? -4.512 -7.922 -2.203 1.00 92.69 96 ILE A O 1
ATOM 756 N N . SER A 1 97 ? -5.188 -6.044 -1.161 1.00 91.88 97 SER A N 1
ATOM 757 C CA . SER A 1 97 ? -4.411 -5.130 -2.007 1.00 91.88 97 SER A CA 1
ATOM 758 C C . SER A 1 97 ? -2.910 -5.428 -1.939 1.00 91.88 97 SER A C 1
ATOM 760 O O . SER A 1 97 ? -2.247 -5.479 -2.971 1.00 91.88 97 SER A O 1
ATOM 762 N N . PHE A 1 98 ? -2.380 -5.695 -0.743 1.00 92.81 98 PHE A N 1
ATOM 763 C CA . PHE A 1 98 ? -0.985 -6.077 -0.526 1.00 92.81 98 PHE A CA 1
ATOM 764 C C . PHE A 1 98 ? -0.623 -7.361 -1.276 1.00 92.81 98 PHE A C 1
ATOM 766 O O . PHE A 1 98 ? 0.373 -7.389 -1.991 1.00 92.81 98 PHE A O 1
ATOM 773 N N . VAL A 1 99 ? -1.445 -8.411 -1.183 1.00 92.31 99 VAL A N 1
ATOM 774 C CA . VAL A 1 99 ? -1.177 -9.683 -1.874 1.00 92.31 99 VAL A CA 1
ATOM 775 C C . VAL A 1 99 ? -1.117 -9.489 -3.389 1.00 92.31 99 VAL A C 1
ATOM 777 O O . VAL A 1 99 ? -0.167 -9.953 -4.020 1.00 92.31 99 VAL A O 1
ATOM 780 N N . PHE A 1 100 ? -2.086 -8.781 -3.977 1.00 91.44 100 PHE A N 1
ATOM 781 C CA . PHE A 1 100 ? -2.086 -8.530 -5.421 1.00 91.44 100 PHE A CA 1
ATOM 782 C C . PHE A 1 100 ? -0.919 -7.636 -5.851 1.00 91.44 100 PHE A C 1
ATOM 784 O O . PHE A 1 100 ? -0.215 -7.976 -6.799 1.00 91.44 100 PHE A O 1
ATOM 791 N N . TYR A 1 101 ? -0.677 -6.540 -5.132 1.00 91.19 101 TYR A N 1
ATOM 792 C CA . TYR A 1 101 ? 0.342 -5.554 -5.479 1.00 91.19 101 TYR A CA 1
ATOM 793 C C . TYR A 1 101 ? 1.774 -6.056 -5.252 1.00 91.19 101 TYR A C 1
ATOM 795 O O . TYR A 1 101 ? 2.633 -5.952 -6.129 1.00 91.19 101 TYR A O 1
ATOM 803 N N . SER A 1 102 ? 2.077 -6.619 -4.083 1.00 89.62 102 SER A N 1
ATOM 804 C CA . SER A 1 102 ? 3.406 -7.173 -3.808 1.00 89.62 102 SER A CA 1
ATOM 805 C C . SER A 1 102 ? 3.646 -8.452 -4.608 1.00 89.62 102 SER A C 1
ATOM 807 O O . SER A 1 102 ? 4.768 -8.687 -5.058 1.00 89.62 102 SER A O 1
ATOM 809 N N . GLY A 1 103 ? 2.600 -9.249 -4.855 1.00 87.81 103 GLY A N 1
ATOM 810 C CA . GLY A 1 103 ? 2.667 -10.421 -5.726 1.00 87.81 103 GLY A CA 1
ATOM 811 C C . GLY A 1 103 ? 3.037 -10.050 -7.162 1.00 87.81 103 GLY A C 1
ATOM 812 O O . GLY A 1 103 ? 4.002 -10.596 -7.698 1.00 87.81 103 GLY A O 1
ATOM 813 N N . SER A 1 104 ? 2.349 -9.071 -7.761 1.00 86.75 104 SER A N 1
ATOM 814 C CA . SER A 1 104 ? 2.649 -8.605 -9.122 1.00 86.75 104 SER A CA 1
ATOM 815 C C . SER A 1 104 ? 4.075 -8.070 -9.247 1.00 86.75 104 SER A C 1
ATOM 817 O O . SER A 1 104 ? 4.795 -8.428 -10.178 1.00 86.75 104 SER A O 1
ATOM 819 N N . ASN A 1 105 ? 4.517 -7.271 -8.274 1.00 85.81 105 ASN A N 1
ATOM 820 C CA . ASN A 1 105 ? 5.866 -6.708 -8.256 1.00 85.81 105 ASN A CA 1
ATOM 821 C C . ASN A 1 105 ? 6.952 -7.778 -8.077 1.00 85.81 105 ASN A C 1
ATOM 823 O O . ASN A 1 105 ? 7.992 -7.714 -8.728 1.00 85.81 105 ASN A O 1
ATOM 827 N N . THR A 1 106 ? 6.705 -8.794 -7.247 1.00 83.94 106 THR A N 1
ATOM 828 C CA . THR A 1 106 ? 7.650 -9.903 -7.039 1.00 83.94 106 THR A CA 1
ATOM 829 C C . THR A 1 106 ? 7.816 -10.735 -8.311 1.00 83.94 106 THR A C 1
ATOM 831 O O . THR A 1 106 ? 8.936 -11.085 -8.676 1.00 83.94 106 THR A O 1
ATOM 834 N N . VAL A 1 107 ? 6.719 -11.017 -9.025 1.00 84.38 107 VAL A N 1
ATOM 835 C CA . VAL A 1 107 ? 6.759 -11.744 -10.306 1.00 84.38 107 VAL A CA 1
ATOM 836 C C . VAL A 1 107 ? 7.554 -10.971 -11.360 1.00 84.38 107 VAL A C 1
ATOM 838 O O . VAL A 1 107 ? 8.352 -11.575 -12.076 1.00 84.38 107 VAL A O 1
ATOM 841 N N . CYS A 1 108 ? 7.370 -9.650 -11.441 1.00 81.50 108 CYS A N 1
ATOM 842 C CA . CYS A 1 108 ? 8.117 -8.812 -12.382 1.00 81.50 108 CYS A CA 1
ATOM 843 C C . CYS A 1 108 ? 9.606 -8.758 -12.013 1.00 81.50 108 CYS A C 1
ATOM 845 O O . CYS A 1 108 ? 10.459 -8.986 -12.866 1.00 81.50 108 CYS A O 1
ATOM 847 N N . PHE A 1 109 ? 9.928 -8.585 -10.727 1.00 80.19 109 PHE A N 1
ATOM 848 C CA . PHE A 1 109 ? 11.309 -8.583 -10.242 1.00 80.19 109 PHE A CA 1
ATOM 849 C C . PHE A 1 109 ? 12.057 -9.890 -10.548 1.00 80.19 109 PHE A C 1
ATOM 851 O O . PHE A 1 109 ? 13.198 -9.848 -10.993 1.00 80.19 109 PHE A O 1
ATOM 858 N N . MET A 1 110 ? 11.417 -11.049 -10.359 1.00 79.06 110 MET A N 1
ATOM 859 C CA . MET A 1 110 ? 12.050 -12.356 -10.596 1.00 79.06 110 MET A CA 1
ATOM 860 C C . MET A 1 110 ? 12.313 -12.657 -12.078 1.00 79.06 110 MET A C 1
ATOM 862 O O . MET A 1 110 ? 13.133 -13.520 -12.385 1.00 79.06 110 MET A O 1
ATOM 866 N N . LYS A 1 111 ? 11.622 -11.979 -13.001 1.00 72.69 111 LYS A N 1
ATOM 867 C CA . LYS A 1 111 ? 11.813 -12.163 -14.448 1.00 72.69 111 LYS A CA 1
ATOM 868 C C . LYS A 1 111 ? 12.840 -11.204 -15.054 1.00 72.69 111 LYS A C 1
ATOM 870 O O . LYS A 1 111 ? 13.419 -11.525 -16.091 1.00 72.69 111 LYS A O 1
ATOM 875 N N . SER A 1 112 ? 13.103 -10.066 -14.418 1.00 65.69 112 SER A N 1
ATOM 876 C CA . SER A 1 112 ? 14.079 -9.084 -14.897 1.00 65.69 112 SER A CA 1
ATOM 877 C C . SER A 1 112 ? 15.492 -9.421 -14.403 1.00 65.69 112 SER A C 1
ATOM 879 O O . SER A 1 112 ? 15.901 -9.013 -13.320 1.00 65.69 112 SER A O 1
ATOM 881 N N . PHE A 1 113 ? 16.267 -10.153 -15.213 1.00 57.50 113 PHE A N 1
ATOM 882 C CA . PHE A 1 113 ? 17.650 -10.552 -14.887 1.00 57.50 113 PHE A CA 1
ATOM 883 C C . PHE A 1 113 ? 18.643 -9.378 -14.807 1.00 57.50 113 PHE A C 1
ATOM 885 O O . PHE A 1 113 ? 19.640 -9.462 -14.091 1.00 57.50 113 PHE A O 1
ATOM 892 N N . VAL A 1 114 ? 18.379 -8.276 -15.518 1.00 68.12 114 VAL A N 1
ATOM 893 C CA . VAL A 1 114 ? 19.167 -7.038 -15.459 1.00 68.12 114 VAL A CA 1
ATOM 894 C C . VAL A 1 114 ? 18.198 -5.864 -15.458 1.00 68.12 114 VAL A C 1
ATOM 896 O O . VAL A 1 114 ? 17.613 -5.542 -16.484 1.00 68.12 114 VAL A O 1
ATOM 899 N N . LEU A 1 115 ? 18.027 -5.233 -14.298 1.00 69.19 115 LEU A N 1
ATOM 900 C CA . LEU A 1 115 ? 17.216 -4.024 -14.168 1.00 69.19 115 LEU A CA 1
ATOM 901 C C . LEU A 1 115 ? 18.032 -2.811 -14.620 1.00 69.19 115 LEU A C 1
ATOM 903 O O . LEU A 1 115 ? 19.090 -2.514 -14.048 1.00 69.19 115 LEU A O 1
ATOM 907 N N . SER A 1 116 ? 17.507 -2.069 -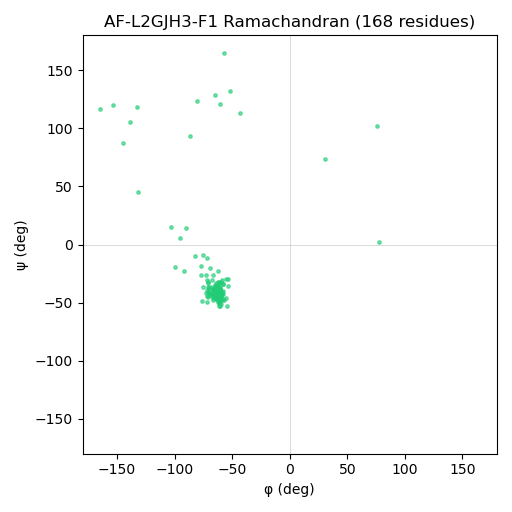15.587 1.00 78.81 116 SER A N 1
ATOM 908 C CA . SER A 1 116 ? 17.934 -0.706 -15.891 1.00 78.81 116 SER A CA 1
ATOM 909 C C . SER A 1 116 ? 17.799 0.204 -14.659 1.00 78.81 116 SER A C 1
ATOM 911 O O . SER A 1 116 ? 17.126 -0.110 -13.669 1.00 78.81 116 SER A O 1
ATOM 913 N N . ALA A 1 117 ? 18.440 1.376 -14.694 1.00 78.38 117 ALA A N 1
ATOM 914 C CA . ALA A 1 117 ? 18.361 2.339 -13.593 1.00 78.38 117 ALA A CA 1
ATOM 915 C C . ALA A 1 117 ? 16.915 2.786 -13.286 1.00 78.38 117 ALA A C 1
ATOM 917 O O . ALA A 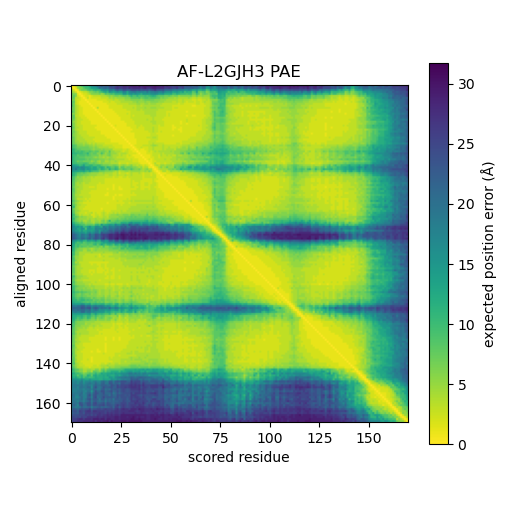1 117 ? 16.600 3.078 -12.131 1.00 78.38 117 ALA A O 1
ATOM 918 N N . VAL A 1 118 ? 16.043 2.819 -14.300 1.00 77.38 118 VAL A N 1
ATOM 919 C CA . VAL A 1 118 ? 14.625 3.186 -14.166 1.00 77.38 118 VAL A CA 1
ATOM 920 C C . VAL A 1 118 ? 13.825 2.045 -13.545 1.00 77.38 118 VAL A C 1
ATOM 922 O O . VAL A 1 118 ? 13.152 2.258 -12.540 1.00 77.38 118 VAL A O 1
ATOM 925 N N . GLU A 1 119 ? 13.977 0.815 -14.039 1.00 79.00 119 GLU A N 1
ATOM 926 C CA . GLU A 1 119 ? 13.292 -0.354 -13.467 1.00 79.00 119 GLU A CA 1
ATOM 927 C C . GLU A 1 119 ? 13.708 -0.605 -12.010 1.00 79.00 119 GLU A C 1
ATOM 929 O O . GLU A 1 119 ? 12.897 -0.999 -11.173 1.00 79.00 119 GLU A O 1
ATOM 934 N N . ARG A 1 120 ? 14.962 -0.294 -11.655 1.00 83.06 120 ARG A N 1
ATOM 935 C CA . ARG A 1 120 ? 15.419 -0.325 -10.260 1.00 83.06 120 ARG A CA 1
ATOM 936 C C . ARG A 1 120 ? 14.677 0.692 -9.392 1.00 83.06 120 ARG A C 1
ATOM 938 O O . ARG A 1 120 ? 14.290 0.362 -8.274 1.00 83.06 120 ARG A O 1
ATOM 945 N N . LYS A 1 121 ? 14.468 1.919 -9.883 1.00 85.12 121 LYS A N 1
ATOM 946 C CA . LYS A 1 121 ? 13.674 2.937 -9.174 1.00 85.12 121 LYS A CA 1
ATOM 947 C C . LYS A 1 121 ? 12.209 2.518 -9.048 1.00 85.12 121 LYS A C 1
ATOM 949 O O . LYS A 1 121 ? 11.630 2.723 -7.985 1.00 85.12 121 LYS A O 1
ATOM 954 N N . MET A 1 122 ? 11.633 1.886 -10.075 1.00 86.56 122 MET A N 1
ATOM 955 C CA . MET A 1 122 ? 10.287 1.305 -10.002 1.00 86.56 122 MET A CA 1
ATOM 956 C C . MET A 1 122 ? 10.201 0.248 -8.904 1.00 86.56 122 MET A C 1
ATOM 958 O O . MET A 1 122 ? 9.363 0.373 -8.019 1.00 86.56 122 MET A O 1
ATOM 962 N N . ALA A 1 123 ? 11.121 -0.720 -8.899 1.00 86.44 123 ALA A N 1
ATOM 963 C CA . ALA A 1 123 ? 11.167 -1.774 -7.891 1.00 86.44 123 ALA A CA 1
ATOM 964 C C . ALA A 1 123 ? 11.319 -1.213 -6.465 1.00 86.44 123 ALA A C 1
ATOM 966 O O . ALA A 1 123 ? 10.639 -1.666 -5.545 1.00 86.44 123 ALA A O 1
ATOM 967 N N . ILE A 1 124 ? 12.165 -0.192 -6.279 1.00 88.88 124 ILE A N 1
ATOM 968 C CA . ILE A 1 124 ? 12.325 0.492 -4.987 1.00 88.88 124 ILE A CA 1
ATOM 969 C C . ILE A 1 124 ? 11.021 1.180 -4.568 1.00 88.88 124 ILE A C 1
ATOM 971 O O . ILE A 1 124 ? 10.590 1.013 -3.430 1.00 88.88 124 ILE A O 1
ATOM 975 N N . ASN A 1 125 ? 10.363 1.916 -5.465 1.00 89.88 125 ASN A N 1
ATOM 976 C CA . ASN A 1 125 ? 9.092 2.568 -5.149 1.00 89.88 125 ASN A CA 1
ATOM 977 C C . ASN A 1 125 ? 7.992 1.543 -4.826 1.00 89.88 125 ASN A C 1
ATOM 979 O O . ASN A 1 125 ? 7.254 1.717 -3.855 1.00 89.88 125 ASN A O 1
ATOM 983 N N . SER A 1 126 ? 7.928 0.433 -5.564 1.00 89.75 126 SER A N 1
ATOM 984 C CA . SER A 1 126 ? 7.015 -0.675 -5.279 1.00 89.75 126 SER A CA 1
ATOM 985 C C . SER A 1 126 ? 7.268 -1.312 -3.913 1.00 89.75 126 SER A C 1
ATOM 987 O O . SER A 1 126 ? 6.322 -1.613 -3.176 1.00 89.75 126 SER A O 1
ATOM 989 N N . LEU A 1 127 ? 8.540 -1.475 -3.540 1.00 91.00 127 LEU A N 1
ATOM 990 C CA . LEU A 1 127 ? 8.936 -1.966 -2.225 1.00 91.00 127 LEU A CA 1
ATOM 991 C C . LEU A 1 127 ? 8.518 -0.990 -1.118 1.00 91.00 127 LEU A C 1
ATOM 993 O O . LEU A 1 127 ? 7.953 -1.421 -0.117 1.00 91.00 127 LEU A O 1
ATOM 997 N N . ILE A 1 128 ? 8.732 0.315 -1.312 1.00 93.12 128 ILE A N 1
ATOM 998 C CA . ILE A 1 128 ? 8.317 1.354 -0.360 1.00 93.12 128 ILE A CA 1
ATOM 999 C C . ILE A 1 128 ? 6.802 1.296 -0.132 1.00 93.12 128 ILE A C 1
ATOM 1001 O O . ILE A 1 128 ? 6.366 1.250 1.016 1.00 93.12 128 ILE A O 1
ATOM 1005 N N . VAL A 1 129 ? 5.993 1.228 -1.195 1.00 93.50 129 VAL A N 1
ATOM 1006 C CA . VAL A 1 129 ? 4.527 1.114 -1.070 1.00 93.50 129 VAL A CA 1
ATOM 1007 C C . VAL A 1 129 ? 4.126 -0.166 -0.327 1.00 93.50 129 VAL A C 1
ATOM 1009 O O . VAL A 1 129 ? 3.270 -0.114 0.554 1.00 93.50 129 VAL A O 1
ATOM 1012 N N . SER A 1 130 ? 4.787 -1.293 -0.606 1.00 92.38 130 SER A N 1
ATOM 1013 C CA . SER A 1 130 ? 4.528 -2.565 0.089 1.00 92.38 130 SER A CA 1
ATOM 1014 C C . SER A 1 130 ? 4.857 -2.483 1.588 1.00 92.38 130 SER A C 1
ATOM 1016 O O . SER A 1 130 ? 4.087 -2.950 2.428 1.00 92.38 130 SER A O 1
ATOM 1018 N N . ILE A 1 131 ? 5.972 -1.838 1.952 1.00 93.75 131 ILE A N 1
ATOM 1019 C CA . ILE A 1 131 ? 6.341 -1.588 3.354 1.00 93.75 131 ILE A CA 1
ATOM 1020 C C . ILE A 1 131 ? 5.298 -0.691 4.027 1.00 93.75 131 ILE A C 1
ATOM 1022 O O . ILE A 1 131 ? 4.889 -0.967 5.151 1.00 93.75 131 ILE A O 1
ATOM 1026 N N . LEU A 1 132 ? 4.821 0.352 3.345 1.00 94.19 132 LEU A N 1
ATOM 1027 C CA . LEU A 1 132 ? 3.798 1.250 3.881 1.00 94.19 132 LEU A CA 1
ATOM 1028 C C . LEU A 1 132 ? 2.460 0.537 4.126 1.00 94.19 132 LEU A C 1
ATOM 1030 O O . LEU A 1 132 ? 1.826 0.789 5.149 1.00 94.19 132 LEU A O 1
ATOM 1034 N N . GLN A 1 133 ? 2.057 -0.392 3.253 1.00 91.75 133 GLN A N 1
ATOM 1035 C CA . GLN A 1 133 ? 0.884 -1.246 3.484 1.00 91.75 133 GLN A CA 1
ATOM 1036 C C . GLN A 1 133 ? 1.054 -2.109 4.747 1.00 91.75 133 GLN A C 1
ATOM 1038 O O . GLN A 1 133 ? 0.138 -2.175 5.570 1.00 91.75 133 GLN A O 1
ATOM 1043 N N . LEU A 1 134 ? 2.233 -2.714 4.950 1.00 92.06 134 LEU A N 1
ATOM 1044 C CA . LEU A 1 134 ? 2.539 -3.494 6.157 1.00 92.06 134 LEU A CA 1
ATOM 1045 C C . LEU A 1 134 ? 2.530 -2.630 7.422 1.00 92.06 134 LEU A C 1
ATOM 1047 O O . LEU A 1 134 ? 1.921 -3.011 8.420 1.00 92.06 134 LEU A O 1
ATOM 1051 N N . VAL A 1 135 ? 3.158 -1.452 7.381 1.00 92.69 135 VAL A N 1
ATOM 1052 C CA . VAL A 1 135 ? 3.142 -0.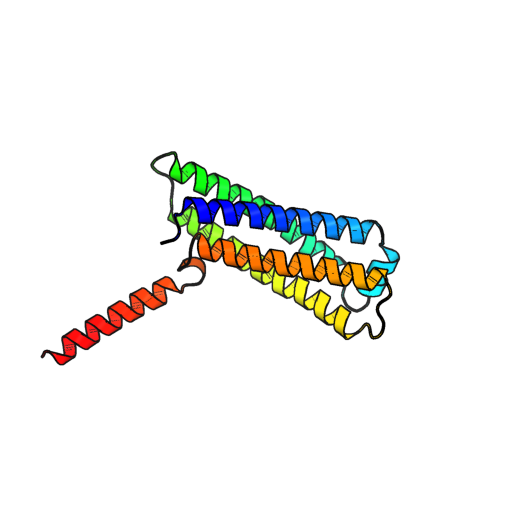492 8.496 1.00 92.69 135 VAL A CA 1
ATOM 1053 C C . VAL A 1 135 ? 1.707 -0.096 8.835 1.00 92.69 135 VAL A C 1
ATOM 1055 O O . VAL A 1 135 ? 1.351 -0.055 10.010 1.00 92.69 135 VAL A O 1
ATOM 1058 N N . ASN A 1 136 ? 0.855 0.125 7.830 1.00 91.25 136 ASN A N 1
ATOM 1059 C CA . ASN A 1 136 ? -0.546 0.459 8.059 1.00 91.25 136 ASN A CA 1
ATOM 1060 C C . ASN A 1 136 ? -1.329 -0.710 8.685 1.00 91.25 136 ASN A C 1
ATOM 1062 O O . ASN A 1 136 ? -2.096 -0.509 9.625 1.00 91.25 136 ASN A O 1
ATOM 1066 N N . MET A 1 137 ? -1.083 -1.953 8.255 1.00 90.00 137 MET A N 1
ATOM 1067 C CA . MET A 1 137 ? -1.652 -3.140 8.910 1.00 90.00 137 MET A CA 1
ATOM 1068 C C . MET A 1 137 ? -1.215 -3.269 10.377 1.00 90.00 137 MET A C 1
ATOM 1070 O O . MET A 1 137 ? -2.043 -3.570 11.241 1.00 90.00 137 MET A O 1
ATOM 1074 N N . VAL A 1 138 ? 0.064 -3.018 10.673 1.00 88.75 138 VAL A N 1
ATOM 1075 C CA . VAL A 1 138 ? 0.586 -3.009 12.049 1.00 88.75 138 VAL A CA 1
ATOM 1076 C C . VAL A 1 138 ? -0.076 -1.899 12.862 1.00 88.75 138 VAL A C 1
ATOM 1078 O O . VAL A 1 138 ? -0.501 -2.143 13.989 1.00 88.75 138 VAL A O 1
ATOM 1081 N N . ALA A 1 139 ? -0.242 -0.706 12.294 1.00 88.62 139 ALA A N 1
ATOM 1082 C CA . ALA A 1 139 ? -0.904 0.399 12.972 1.00 88.62 139 ALA A CA 1
ATOM 1083 C C . ALA A 1 139 ? -2.377 0.087 13.293 1.00 88.62 139 ALA A C 1
ATOM 1085 O O . ALA A 1 139 ? -2.829 0.348 14.407 1.00 88.62 139 ALA A O 1
ATOM 1086 N N . ILE A 1 140 ? -3.107 -0.569 12.380 1.00 87.75 140 ILE A N 1
ATOM 1087 C CA . ILE A 1 140 ? -4.469 -1.060 12.652 1.00 87.75 140 ILE A CA 1
ATOM 1088 C C . ILE A 1 140 ? -4.468 -2.067 13.810 1.00 87.75 140 ILE A C 1
ATOM 1090 O O . ILE A 1 140 ? -5.335 -2.003 14.683 1.00 87.75 140 ILE A O 1
ATOM 1094 N N . HIS A 1 141 ? -3.485 -2.974 13.859 1.00 84.44 141 HIS A N 1
ATOM 1095 C CA . HIS A 1 141 ? -3.338 -3.903 14.980 1.00 84.44 141 HIS A CA 1
ATOM 1096 C C . HIS A 1 141 ? -3.071 -3.178 16.308 1.00 84.44 141 HIS A C 1
ATOM 1098 O O . HIS A 1 141 ? -3.608 -3.579 17.337 1.00 84.44 141 HIS A O 1
ATOM 1104 N N . MET A 1 142 ? -2.279 -2.103 16.297 1.00 81.50 142 MET A N 1
ATOM 1105 C CA . MET A 1 142 ? -2.001 -1.306 17.497 1.00 81.50 142 MET A CA 1
ATOM 1106 C C . MET A 1 142 ? -3.245 -0.579 18.016 1.00 81.50 142 MET A C 1
ATOM 1108 O O . MET A 1 142 ? -3.437 -0.519 19.228 1.00 81.50 142 MET A O 1
ATOM 1112 N N . VAL A 1 143 ? -4.085 -0.051 17.120 1.00 78.69 143 VAL A N 1
ATOM 1113 C CA . VAL A 1 143 ? -5.344 0.621 17.484 1.00 78.69 143 VAL A CA 1
ATOM 1114 C C . VAL A 1 143 ? -6.370 -0.382 18.004 1.00 78.69 143 VAL A C 1
ATOM 1116 O O . VAL A 1 143 ? -7.063 -0.112 18.980 1.00 78.69 143 VAL A O 1
ATOM 1119 N N . HIS A 1 144 ? -6.477 -1.554 17.374 1.00 76.38 144 HIS A N 1
ATOM 1120 C CA . HIS A 1 144 ? -7.459 -2.554 17.774 1.00 76.38 144 HIS A CA 1
ATOM 1121 C C . HIS A 1 144 ? -6.907 -3.983 17.595 1.00 76.38 144 HIS A C 1
ATOM 1123 O O . HIS A 1 144 ? -7.157 -4.629 16.571 1.00 76.38 144 HIS A O 1
ATOM 1129 N N . PRO A 1 145 ? -6.205 -4.542 18.602 1.00 67.56 145 PRO A N 1
ATOM 1130 C CA . PRO A 1 145 ? -5.503 -5.827 18.477 1.00 67.56 145 PRO A CA 1
ATOM 1131 C C . PRO A 1 145 ? -6.437 -7.010 18.179 1.00 67.56 145 PRO A C 1
ATOM 1133 O O . PRO A 1 145 ? -6.035 -8.008 17.574 1.00 67.56 145 PRO A O 1
ATOM 1136 N N . ASP A 1 146 ? -7.715 -6.871 18.529 1.00 63.72 146 ASP A N 1
ATOM 1137 C CA . ASP A 1 146 ? -8.758 -7.876 18.317 1.00 63.72 146 ASP A CA 1
ATOM 1138 C C . ASP A 1 146 ? -9.226 -7.976 16.863 1.00 63.72 146 ASP A C 1
ATOM 1140 O O . ASP A 1 146 ? -9.989 -8.887 16.540 1.00 63.72 146 ASP A O 1
ATOM 1144 N N . VAL A 1 147 ? -8.807 -7.056 15.986 1.00 67.12 147 VAL A N 1
ATOM 1145 C CA . VAL A 1 147 ? -9.138 -7.087 14.551 1.00 67.12 147 VAL A CA 1
ATOM 1146 C C . VAL A 1 147 ? -8.658 -8.391 13.905 1.00 67.12 147 VAL A C 1
ATOM 1148 O O . VAL A 1 147 ? -9.366 -8.965 13.076 1.00 67.12 147 VAL A O 1
ATOM 1151 N N . PHE A 1 148 ? -7.523 -8.915 14.375 1.00 63.97 148 PHE A N 1
ATOM 1152 C CA . PHE A 1 148 ? -6.941 -10.188 13.941 1.00 63.97 148 PHE A CA 1
ATOM 1153 C C . PHE A 1 148 ? -7.319 -11.377 14.847 1.00 63.97 148 PHE A C 1
ATOM 1155 O O . PHE A 1 148 ? -6.804 -12.474 14.669 1.00 63.97 148 PHE A O 1
ATOM 1162 N N . GLY A 1 149 ? -8.202 -11.185 15.837 1.00 59.09 149 GLY A N 1
ATOM 1163 C CA . GLY A 1 149 ? -8.677 -12.254 16.730 1.00 59.09 149 GLY A CA 1
ATOM 1164 C C . GLY A 1 149 ? -7.709 -12.686 17.844 1.00 59.09 149 GLY A C 1
ATOM 1165 O O . GLY A 1 149 ? -8.043 -13.571 18.629 1.00 59.09 149 GLY A O 1
ATOM 1166 N N . LEU A 1 150 ? -6.538 -12.052 17.977 1.00 57.50 150 LEU A N 1
ATOM 1167 C CA . LEU A 1 150 ? -5.497 -12.456 18.937 1.00 57.50 150 LEU A CA 1
ATOM 1168 C C . LEU A 1 150 ? -5.912 -12.309 20.411 1.00 57.50 150 LEU A C 1
ATOM 1170 O O . LEU A 1 150 ? -5.537 -13.139 21.239 1.00 57.50 150 LEU A O 1
ATOM 1174 N N . LYS A 1 151 ? -6.715 -11.294 20.751 1.00 54.94 151 LYS A N 1
ATOM 1175 C CA . LYS A 1 151 ? -7.195 -11.097 22.128 1.00 54.94 151 LYS A CA 1
ATOM 1176 C C . LYS A 1 151 ? -8.297 -12.086 22.511 1.00 54.94 151 LYS A C 1
ATOM 1178 O O . LYS A 1 151 ? -8.252 -12.618 23.611 1.00 54.94 151 LYS A O 1
ATOM 1183 N N . TRP A 1 152 ? -9.182 -12.437 21.572 1.00 52.28 152 TRP A N 1
ATOM 1184 C CA . TRP A 1 152 ? -10.186 -13.486 21.785 1.00 52.28 152 TRP A CA 1
ATOM 1185 C C . TRP A 1 152 ? -9.524 -14.841 22.046 1.00 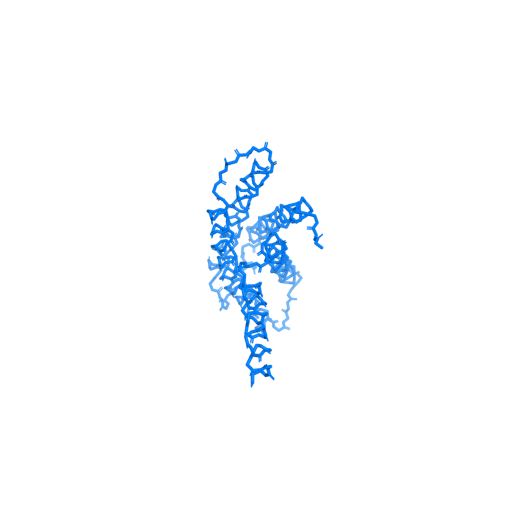52.28 152 TRP A C 1
ATOM 1187 O O . TRP A 1 152 ? -9.907 -15.545 22.968 1.00 52.28 152 TRP A O 1
ATOM 1197 N N . ILE A 1 153 ? -8.445 -15.170 21.327 1.00 55.72 153 ILE A N 1
ATOM 1198 C CA . ILE A 1 153 ? -7.660 -16.384 21.599 1.00 55.72 153 ILE A CA 1
ATOM 1199 C C . ILE A 1 153 ? -7.067 -16.367 23.012 1.00 55.72 153 ILE A C 1
ATOM 1201 O O . ILE A 1 153 ? -6.972 -17.422 23.632 1.00 55.72 153 ILE A O 1
ATOM 1205 N N . LYS A 1 154 ? -6.645 -15.203 23.517 1.00 58.22 154 LYS A N 1
ATOM 1206 C CA . LYS A 1 154 ? -6.076 -15.068 24.863 1.00 58.22 154 LYS A CA 1
ATOM 1207 C C . LYS A 1 154 ? -7.149 -15.212 25.945 1.00 58.22 154 LYS A C 1
ATOM 1209 O O . LYS A 1 154 ? -6.936 -15.970 26.882 1.00 58.22 154 LYS A O 1
ATOM 1214 N N . GLU A 1 155 ? -8.302 -14.572 25.762 1.00 57.75 155 GLU A N 1
ATOM 1215 C CA . GLU A 1 155 ? -9.462 -14.669 26.659 1.00 57.75 155 GLU A CA 1
ATOM 1216 C C . GLU A 1 155 ? -10.055 -16.088 26.674 1.00 57.75 155 GLU A C 1
ATOM 1218 O O . GLU A 1 155 ? -10.326 -16.626 27.742 1.00 57.75 155 GLU A O 1
ATOM 1223 N N . VAL A 1 156 ? -10.151 -16.753 25.516 1.00 57.66 156 VAL A N 1
ATOM 1224 C CA . VAL A 1 156 ? -10.542 -18.172 25.419 1.00 57.66 156 VAL A CA 1
ATOM 1225 C C . VAL A 1 156 ? -9.508 -19.073 26.100 1.00 57.66 156 VAL A C 1
ATOM 1227 O O . VAL A 1 156 ? -9.884 -19.986 26.828 1.00 57.66 156 VAL A O 1
ATOM 1230 N N . ARG A 1 157 ? -8.200 -18.811 25.939 1.00 58.06 157 ARG A N 1
ATOM 1231 C CA . ARG A 1 157 ? -7.146 -19.571 26.642 1.00 58.06 157 ARG A CA 1
ATOM 1232 C C . ARG A 1 157 ? -7.188 -19.380 28.156 1.00 58.06 157 ARG A C 1
ATOM 1234 O O . ARG A 1 157 ? -6.865 -20.312 28.886 1.00 58.06 157 ARG A O 1
ATOM 1241 N N . GLU A 1 158 ? -7.509 -18.178 28.623 1.00 65.25 158 GLU A N 1
ATOM 1242 C CA . GLU A 1 158 ? -7.653 -17.876 30.049 1.00 65.25 158 GLU A CA 1
ATOM 1243 C C . GLU A 1 158 ? -8.918 -18.516 30.629 1.00 65.25 158 GLU A C 1
ATOM 1245 O O . GLU A 1 158 ? -8.856 -19.083 31.719 1.00 65.25 158 GLU A O 1
ATOM 1250 N N . TYR A 1 159 ? -10.025 -18.522 29.882 1.00 64.12 159 TYR A N 1
ATOM 1251 C CA . TYR A 1 159 ? -11.243 -19.243 30.252 1.00 64.12 159 TYR A CA 1
ATOM 1252 C C . TYR A 1 159 ? -10.990 -20.752 30.376 1.00 64.12 159 TYR A C 1
ATOM 1254 O O . TYR A 1 159 ? -11.205 -21.321 31.443 1.00 64.12 159 TYR A O 1
ATOM 1262 N N . ASP A 1 160 ? -10.417 -21.374 29.343 1.00 62.75 160 ASP A N 1
ATOM 1263 C CA . ASP A 1 160 ? -10.125 -22.813 29.294 1.00 62.75 160 ASP A CA 1
ATOM 1264 C C . ASP A 1 160 ? -9.113 -23.241 30.384 1.00 62.75 160 ASP A C 1
ATOM 1266 O O . ASP A 1 160 ? -9.194 -24.328 30.958 1.00 62.75 160 ASP A O 1
ATOM 1270 N N . ARG A 1 161 ? -8.168 -22.356 30.742 1.00 66.81 161 ARG A N 1
ATOM 1271 C CA . ARG A 1 161 ? -7.236 -22.564 31.865 1.00 66.81 161 ARG A CA 1
ATOM 1272 C C . ARG A 1 161 ? -7.942 -22.503 33.222 1.00 66.81 161 ARG A C 1
ATOM 1274 O O . ARG A 1 161 ? -7.654 -23.330 34.083 1.00 66.81 161 ARG A O 1
ATOM 1281 N N . ASN A 1 162 ? -8.84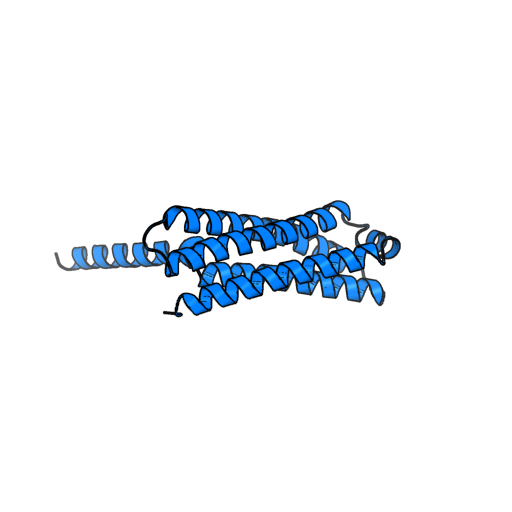4 -21.545 33.419 1.00 66.62 162 ASN A N 1
ATOM 1282 C CA . ASN A 1 162 ? -9.593 -21.398 34.668 1.00 66.62 162 ASN A CA 1
ATOM 1283 C C . ASN A 1 162 ? -10.625 -22.517 34.860 1.00 66.62 162 ASN A C 1
ATOM 1285 O O . ASN A 1 162 ? -10.870 -22.932 35.991 1.00 66.62 162 ASN A O 1
ATOM 1289 N N . GLU A 1 163 ? -11.199 -23.037 33.776 1.00 56.44 163 GLU A N 1
ATOM 1290 C CA . GLU A 1 163 ? -12.105 -24.186 33.822 1.00 56.44 163 GLU A CA 1
ATOM 1291 C C . GLU A 1 163 ? -11.350 -25.481 34.149 1.00 56.44 163 GLU A C 1
ATOM 1293 O O . GLU A 1 163 ? -11.741 -26.199 35.066 1.00 56.44 163 GLU A O 1
ATOM 1298 N N . LYS A 1 164 ? -10.191 -25.727 33.519 1.00 55.12 164 LYS A N 1
ATOM 1299 C CA . LYS A 1 164 ? -9.323 -26.870 33.861 1.00 55.12 164 LYS A CA 1
ATOM 1300 C C . LYS A 1 164 ? -8.816 -26.821 35.300 1.00 55.12 164 LYS A C 1
ATOM 1302 O O . LYS A 1 164 ? -8.760 -27.858 35.946 1.00 55.12 164 LYS A O 1
ATOM 1307 N N . LEU A 1 165 ? -8.496 -25.637 35.827 1.00 49.44 165 LEU A N 1
ATOM 1308 C CA . LEU A 1 165 ? -8.121 -25.481 37.235 1.00 49.44 165 LEU A CA 1
ATOM 1309 C C . LEU A 1 165 ? -9.274 -25.831 38.184 1.00 49.44 165 LEU A C 1
ATOM 1311 O O . LEU A 1 165 ? -9.017 -26.421 39.223 1.00 49.44 165 LEU A O 1
ATOM 1315 N N . LYS A 1 166 ? -10.535 -25.541 37.837 1.00 46.34 166 LYS A N 1
ATOM 1316 C CA . LYS A 1 166 ? -11.694 -25.922 38.666 1.00 46.34 166 LYS A CA 1
ATOM 1317 C C . LYS A 1 166 ? -11.934 -27.432 38.725 1.00 46.34 166 LYS A C 1
ATOM 1319 O O . LYS A 1 166 ? -12.432 -27.906 39.739 1.00 46.34 166 LYS A O 1
ATOM 1324 N N . VAL A 1 167 ? -11.585 -28.175 37.676 1.00 48.53 167 VAL A N 1
ATOM 1325 C CA . VAL A 1 167 ? -11.783 -29.635 37.621 1.00 48.53 167 VAL A CA 1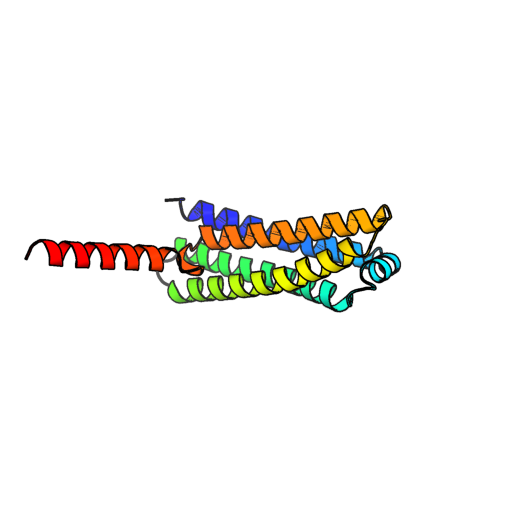
ATOM 1326 C C . VAL A 1 167 ? -10.734 -30.390 38.447 1.00 48.53 167 VAL A C 1
ATOM 1328 O O . VAL A 1 167 ? -11.025 -31.464 38.951 1.00 48.53 167 VAL A O 1
ATOM 1331 N N . THR A 1 168 ? -9.538 -29.830 38.651 1.00 45.53 168 THR A N 1
ATOM 1332 C CA . THR A 1 168 ? -8.459 -30.488 39.418 1.00 45.53 168 THR A CA 1
ATOM 1333 C C . THR A 1 168 ? -8.594 -30.335 40.943 1.00 45.53 168 THR A C 1
ATOM 1335 O O . THR A 1 168 ? -7.848 -30.968 41.683 1.00 45.53 168 THR A O 1
ATOM 1338 N N . TYR A 1 169 ? -9.512 -29.489 41.426 1.00 42.25 169 TYR A N 1
ATOM 1339 C CA . TYR A 1 169 ? -9.784 -29.285 42.861 1.00 42.25 169 TYR A CA 1
ATOM 1340 C C . TYR A 1 169 ? -11.070 -29.979 43.352 1.00 42.25 169 TYR A C 1
ATOM 1342 O O . TYR A 1 169 ? -11.557 -29.654 44.436 1.00 42.25 169 TYR A O 1
ATOM 1350 N N . LEU A 1 170 ? -11.617 -30.914 42.572 1.00 40.19 170 LEU A N 1
ATOM 1351 C CA . LEU A 1 170 ? -12.728 -31.796 42.948 1.00 40.19 170 LEU A CA 1
ATOM 1352 C C . LEU A 1 170 ? -12.240 -33.246 42.983 1.00 40.19 170 LEU A C 1
ATOM 1354 O O . LEU A 1 170 ? -12.701 -33.977 43.885 1.00 40.19 170 LEU A O 1
#

Organism: Vittaforma corneae (strain ATCC 50505) (NCBI:txid993615)

Solvent-accessible surface area (backbone atoms only — not comparable to full-atom values): 9101 Å² total; per-residue (Å²): 131,80,58,64,69,57,26,51,51,49,32,49,52,30,26,51,50,30,24,52,43,28,51,53,45,50,50,52,41,67,76,36,47,73,64,41,49,59,56,29,63,89,43,68,54,68,57,52,53,50,36,35,52,48,42,35,54,49,21,54,52,47,48,56,52,47,51,54,56,55,48,48,78,75,39,89,84,73,64,69,67,58,56,52,51,51,52,37,52,49,49,52,52,52,50,54,42,45,52,55,44,50,48,52,52,50,58,34,55,76,68,50,91,74,67,52,79,63,52,46,51,50,52,50,45,54,48,52,38,48,51,28,52,51,50,32,50,51,24,49,38,63,62,41,53,54,67,78,44,58,52,56,56,48,53,52,51,52,48,56,49,55,52,53,56,58,62,76,77,112

Foldseek 3Di:
DPDLVVLLVLLLVLLVQLLVLLVVLLVLCVVVVVVLCVLLVVPPVVLLNVLSVLSNVLSVLSVVLSVVVVVCVVDPDDDPPVSLVSLLVSLVSLVVSLCSLVVSLVVSVVPCPDDDPSSVVSSVSSVSSSVSSVSNSVSSCSNPVCSVPPVVVVVVVVVVVVVVVVVVVD

Mean predicted aligned error: 9.1 Å

Radius of gyration: 20.51 Å; Cα contacts (8 Å, |Δi|>4): 138; chains: 1; bounding box: 41×46×65 Å

Secondary structure (DSSP, 8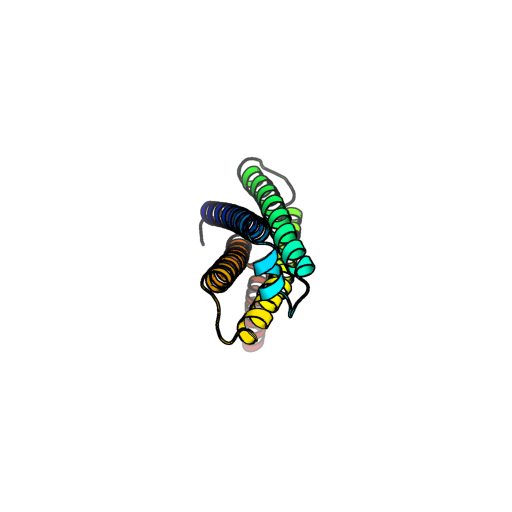-state):
---HHHHHHHHHHHHHHHHHHHHHHHHHHHHTHHHHHHHTTTS-HHHHHHHHHHHHHHHHHHHHHHHHHHHHHHSS-S-HHHHHHHHHHHHHHHHHHHHHHHHHHHHHHHH-SS--HHHHHHHHHHHHHHHHHHHHHHHHHHH-GGGGTHHHHHHHHHHHHHHHHHHTT-

Sequence (170 aa):
MINENYGNVIFGLASISMLLGSIKHSEYISDNVELSEQYYFSFNIGIVITCLFANICLGIFALFILGNLCDFIQKMTVNLIGARQKLRVLAVLIFISFVFYSGSNTVCFMKSFVLSAVERKMAINSLIVSILQLVNMVAIHMVHPDVFGLKWIKEVREYDRNEKLKVTYL